Protein AF-A0AAD6EIR2-F1 (afdb_monomer)

Secondary structure (DSSP, 8-state):
-HIIIIIHHHHHHHHHHHHHHHTT-----EEEEGGGTSPPTT--HHHHHHHHHHHHHTTTS-EEEE--BTTTT---S--SSSS-PBPHHHHHHHHH-

pLDDT: mean 70.21, std 14.11, range [44.19, 93.25]

Radius of gyration: 15.15 Å; Cα contacts (8 Å, |Δi|>4): 107; chains: 1; bounding box: 35×32×38 Å

Nearest PDB structures (foldseek):
  8g9v-assembly4_H  TM=7.194E-01  e=2.116E-03  Homo sapiens
  8g9v-assembly1_A  TM=7.365E-01  e=3.340E-03  Homo sapiens
  8g9v-assembly2_C  TM=7.030E-01  e=7.800E-03  Homo sapiens
  8g9v-assembly2_D  TM=6.750E-01  e=4.940E-03  Homo sapiens
  6ze0-assembly1_B  TM=6.713E-01  e=1.821E-02  Comamonas sp. 26

InterPro domains:
  IPR002347 Short-chain dehydrogenase/reductase SDR [PF00106] (1-66)
  IPR036291 NAD(P)-binding domain superfamily [SSF51735] (1-68)

Mean predicted aligned error: 9.45 Å

Foldseek 3Di:
DLCVLPVVLVVVCVVCVVVCVVVVHDADEREAEPLLVPPDPPPHVRVVSSVNSCVVCVVPHDYDYDYAAPPPDVDDDCPDVRDDNDYPVNSVVVVVD

Solvent-accessible surface area (backbone atoms only — n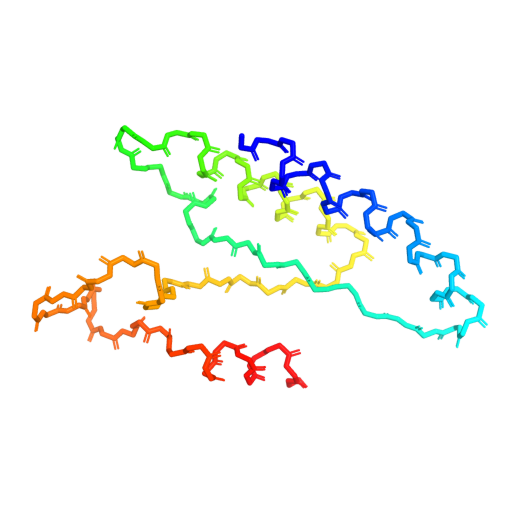ot comparable to full-atom values): 5921 Å² total; per-residue (Å²): 105,52,61,63,54,35,47,45,54,50,52,54,51,61,66,50,44,60,58,24,58,74,66,72,52,78,84,59,77,52,90,21,44,58,44,37,80,47,80,52,89,99,43,62,66,58,20,54,24,25,30,47,40,46,66,66,46,58,81,81,42,64,78,49,82,40,64,60,59,59,88,82,70,81,82,72,96,72,64,58,102,85,61,74,62,39,49,72,66,60,52,49,49,68,74,72,110

Organism: NCBI:txid40994

Structure (mmCIF, N/CA/C/O backbone):
data_AF-A0AAD6EIR2-F1
#
_entry.id   AF-A0AAD6EIR2-F1
#
loop_
_atom_site.group_PDB
_atom_site.id
_atom_site.type_symbol
_atom_site.label_atom_id
_atom_site.label_alt_id
_atom_site.label_comp_id
_atom_site.label_asym_id
_atom_site.label_entity_id
_atom_site.label_seq_id
_atom_site.pdbx_PDB_ins_code
_atom_site.C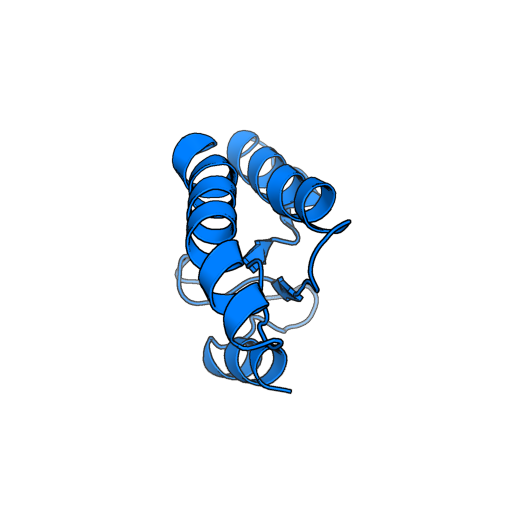artn_x
_atom_site.Cartn_y
_atom_site.Cartn_z
_atom_site.occupancy
_atom_site.B_iso_or_equiv
_atom_site.auth_seq_id
_atom_site.auth_comp_id
_atom_site.auth_asym_id
_atom_site.auth_atom_id
_atom_site.pdbx_PDB_model_num
ATOM 1 N N . MET A 1 1 ? 4.151 9.954 -11.096 1.00 78.56 1 MET A N 1
ATOM 2 C CA . MET A 1 1 ? 4.133 8.645 -10.396 1.00 78.56 1 MET A CA 1
ATOM 3 C C . MET A 1 1 ? 3.975 8.789 -8.883 1.00 78.56 1 MET A C 1
ATOM 5 O O . MET A 1 1 ? 3.195 8.046 -8.310 1.00 78.56 1 MET A O 1
ATOM 9 N N . PHE A 1 2 ? 4.647 9.751 -8.237 1.00 83.94 2 PHE A N 1
ATOM 10 C CA . PHE A 1 2 ? 4.518 9.987 -6.789 1.00 83.94 2 PHE A CA 1
ATOM 11 C C . PHE A 1 2 ? 3.110 10.405 -6.339 1.00 83.94 2 PHE A C 1
ATOM 13 O O . PHE A 1 2 ? 2.633 9.927 -5.318 1.00 83.94 2 PHE A O 1
ATOM 20 N N . GLU A 1 3 ? 2.419 11.241 -7.113 1.00 86.12 3 GLU A N 1
ATOM 21 C CA . GLU A 1 3 ? 1.044 11.659 -6.801 1.00 86.12 3 GLU A CA 1
ATOM 22 C C . GLU A 1 3 ? 0.084 10.465 -6.714 1.00 86.12 3 GLU A C 1
ATOM 24 O O . GLU A 1 3 ? -0.653 10.330 -5.745 1.00 86.12 3 GLU A O 1
ATOM 29 N N . VAL A 1 4 ? 0.153 9.554 -7.686 1.00 85.12 4 VAL A N 1
ATOM 30 C CA . VAL A 1 4 ? -0.729 8.382 -7.746 1.00 85.12 4 VAL A CA 1
ATOM 31 C C . VAL A 1 4 ? -0.303 7.319 -6.738 1.00 85.12 4 VAL A C 1
ATOM 33 O O . VAL A 1 4 ? -1.103 6.890 -5.920 1.00 85.12 4 VAL A O 1
ATOM 36 N N . ASN A 1 5 ? 0.966 6.916 -6.755 1.00 82.44 5 ASN A N 1
ATOM 37 C CA . ASN A 1 5 ? 1.404 5.799 -5.926 1.00 82.44 5 ASN A CA 1
ATOM 38 C C . ASN A 1 5 ? 1.520 6.202 -4.454 1.00 82.44 5 ASN A C 1
ATOM 40 O O . ASN A 1 5 ? 1.213 5.394 -3.599 1.00 82.44 5 ASN A O 1
ATOM 44 N N . THR A 1 6 ? 1.921 7.434 -4.133 1.00 82.94 6 THR A N 1
ATOM 45 C CA . THR A 1 6 ? 2.158 7.847 -2.740 1.00 82.94 6 THR A CA 1
ATOM 46 C C . THR A 1 6 ? 1.029 8.707 -2.184 1.00 82.94 6 THR A C 1
ATOM 48 O O . THR A 1 6 ? 0.500 8.402 -1.117 1.00 82.94 6 THR A O 1
ATOM 51 N N . LEU A 1 7 ? 0.666 9.802 -2.864 1.00 87.19 7 LEU A N 1
ATOM 52 C CA . LEU A 1 7 ? -0.300 10.752 -2.303 1.00 87.19 7 LEU A CA 1
ATOM 53 C C . LEU A 1 7 ? -1.725 10.195 -2.324 1.00 87.19 7 LEU A C 1
ATOM 55 O O . LEU A 1 7 ? -2.427 10.359 -1.334 1.00 87.19 7 LEU A O 1
ATOM 59 N N . ALA A 1 8 ? -2.146 9.489 -3.376 1.00 87.38 8 ALA A N 1
ATOM 60 C CA . ALA A 1 8 ? -3.493 8.913 -3.417 1.00 87.38 8 ALA A CA 1
ATOM 61 C C . ALA A 1 8 ? -3.728 7.901 -2.281 1.00 87.38 8 ALA A C 1
ATOM 63 O O . ALA A 1 8 ? -4.776 7.940 -1.645 1.00 87.38 8 ALA A O 1
ATOM 64 N N . HIS A 1 9 ? -2.733 7.063 -1.961 1.00 84.12 9 HIS A N 1
ATOM 65 C CA . HIS A 1 9 ? -2.794 6.153 -0.808 1.00 84.12 9 HIS A CA 1
ATO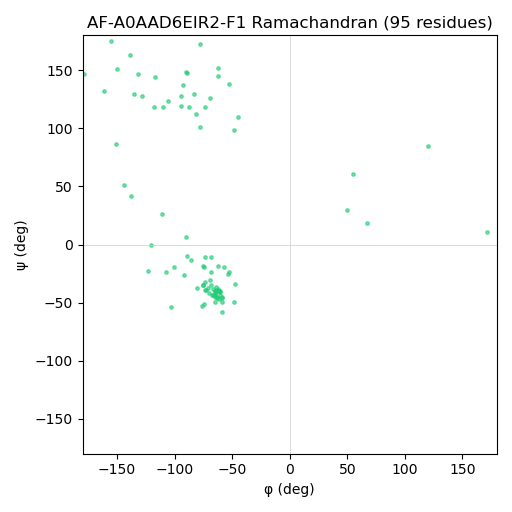M 66 C C . HIS A 1 9 ? -2.955 6.912 0.515 1.00 84.12 9 HIS A C 1
ATOM 68 O O . HIS A 1 9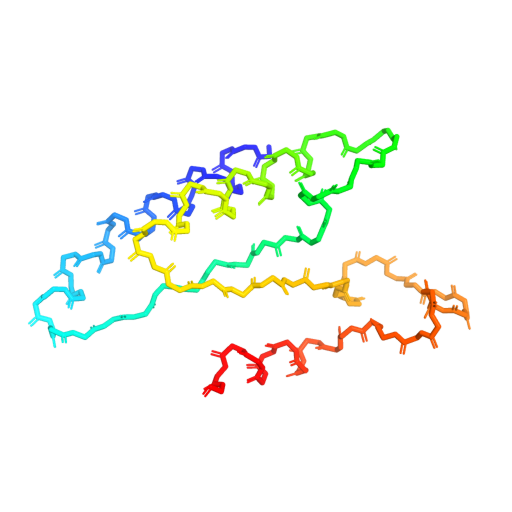 ? -3.714 6.491 1.384 1.00 84.12 9 HIS A O 1
ATOM 74 N N . TYR A 1 10 ? -2.259 8.042 0.665 1.00 85.06 10 TYR A N 1
ATOM 75 C CA . TYR A 1 10 ? -2.375 8.891 1.848 1.00 85.06 10 TYR A CA 1
ATOM 76 C C . TYR A 1 10 ? -3.778 9.499 1.977 1.00 85.06 10 TYR A C 1
ATOM 78 O O . TYR A 1 10 ? -4.387 9.391 3.038 1.00 85.06 10 TYR A O 1
ATOM 86 N N . TRP A 1 11 ? -4.303 10.093 0.903 1.00 89.31 11 TRP A N 1
ATOM 87 C CA . TRP A 1 11 ? -5.622 10.728 0.919 1.00 89.31 11 TRP A CA 1
ATOM 88 C C . TRP A 1 11 ? -6.744 9.715 1.155 1.00 89.31 11 TRP A C 1
ATOM 90 O O . TRP A 1 11 ? 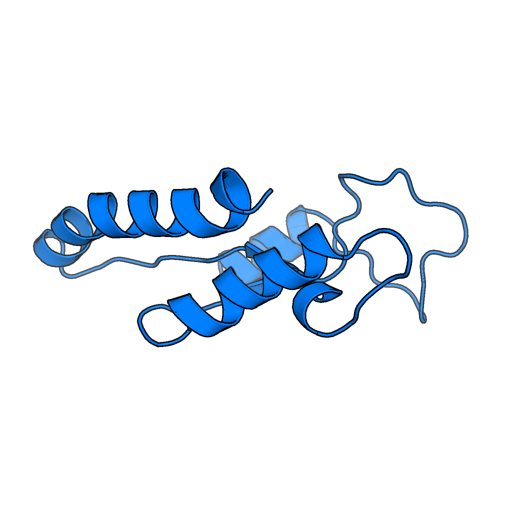-7.568 9.930 2.037 1.00 89.31 11 TRP A O 1
ATOM 100 N N . LEU A 1 12 ? -6.717 8.570 0.465 1.00 87.31 12 LEU A N 1
ATOM 101 C CA . LEU A 1 12 ? -7.709 7.503 0.645 1.00 87.31 12 LEU A CA 1
ATOM 102 C C . LEU A 1 12 ? -7.713 6.948 2.071 1.00 87.31 12 LEU A C 1
ATOM 104 O O . LEU A 1 12 ? -8.777 6.752 2.660 1.00 87.31 12 LEU A O 1
ATOM 108 N N . ALA A 1 13 ? -6.530 6.714 2.645 1.00 85.19 13 ALA A N 1
ATOM 109 C CA . ALA A 1 13 ? -6.424 6.264 4.026 1.00 85.19 13 ALA A CA 1
ATOM 110 C C . ALA A 1 13 ? -6.944 7.328 5.002 1.00 85.19 13 ALA A C 1
ATOM 112 O O . ALA A 1 13 ? -7.622 6.984 5.964 1.00 85.19 13 ALA A O 1
ATOM 113 N N . GLN A 1 14 ? -6.658 8.610 4.754 1.00 87.62 14 GLN A N 1
ATOM 114 C CA . GLN A 1 14 ? -7.123 9.709 5.599 1.00 87.62 14 GLN A CA 1
ATOM 115 C C . GLN A 1 14 ? -8.652 9.846 5.575 1.00 87.62 14 GLN A C 1
ATOM 117 O O . GLN A 1 14 ? -9.252 10.041 6.629 1.00 87.62 14 GLN A O 1
ATOM 122 N N . GLU A 1 15 ? -9.278 9.740 4.404 1.00 90.56 15 GLU A N 1
ATOM 123 C CA . GLU A 1 15 ? -10.735 9.841 4.255 1.00 90.56 15 GLU A CA 1
ATOM 124 C C . GLU A 1 15 ? -11.453 8.652 4.902 1.00 90.56 15 GLU A C 1
ATOM 126 O O . GLU A 1 15 ? -12.408 8.838 5.653 1.00 90.56 15 GLU A O 1
ATOM 131 N N . SER A 1 16 ? -10.938 7.439 4.691 1.00 85.75 16 SER A N 1
ATOM 132 C CA . SER A 1 16 ? -11.563 6.211 5.203 1.00 85.75 16 SER A CA 1
ATOM 133 C C . SER A 1 16 ? -11.353 6.009 6.710 1.00 85.75 16 SER A C 1
ATOM 135 O O . SER A 1 16 ? -12.073 5.237 7.341 1.00 85.75 16 SER A O 1
ATOM 137 N N . LEU A 1 17 ? -10.366 6.683 7.314 1.00 86.44 17 LEU A N 1
ATOM 138 C CA . LEU A 1 17 ? -9.992 6.484 8.718 1.00 86.44 17 LEU A CA 1
ATOM 139 C C . LEU A 1 17 ? -11.136 6.804 9.683 1.00 86.44 17 LEU A C 1
ATOM 141 O O . LEU A 1 17 ? -11.328 6.079 10.656 1.00 86.44 17 LEU A O 1
ATOM 145 N N . THR A 1 18 ? -11.887 7.874 9.427 1.00 86.75 18 THR A N 1
ATOM 146 C CA . THR A 1 18 ? -12.994 8.284 10.302 1.00 86.75 18 THR A CA 1
ATOM 147 C C . THR A 1 18 ? -14.063 7.195 10.372 1.00 86.75 18 THR A C 1
ATOM 149 O O . THR A 1 18 ? -14.447 6.788 11.465 1.00 86.75 18 THR A O 1
ATOM 152 N N . GLU A 1 19 ? -14.463 6.647 9.224 1.00 91.06 19 GLU A N 1
ATOM 153 C CA . GLU A 1 19 ? -15.465 5.577 9.148 1.00 91.06 19 GLU A CA 1
ATOM 154 C C . GLU A 1 19 ? -14.973 4.281 9.812 1.00 91.06 19 GLU A C 1
ATOM 156 O O . GLU A 1 19 ? -15.719 3.625 10.539 1.00 91.06 19 GLU A O 1
ATOM 161 N N . MET A 1 20 ? -13.693 3.933 9.632 1.00 89.06 20 MET A N 1
ATOM 162 C CA . MET A 1 20 ? -13.087 2.761 10.280 1.00 89.06 20 MET A CA 1
ATOM 163 C C . MET A 1 20 ? -13.054 2.889 11.810 1.00 89.06 20 MET A C 1
ATOM 165 O O . MET A 1 20 ? -13.235 1.897 12.520 1.00 89.06 20 MET A O 1
ATOM 169 N N . LEU A 1 21 ? -12.825 4.101 12.328 1.00 88.38 21 LEU A N 1
ATOM 170 C CA . LEU A 1 21 ? -12.850 4.383 13.765 1.00 88.38 21 LEU A CA 1
ATOM 171 C C . LEU A 1 21 ? -14.272 4.305 14.330 1.00 88.38 21 LEU A C 1
ATOM 173 O O . LEU A 1 21 ? -14.462 3.725 15.397 1.00 88.38 21 LEU A O 1
ATOM 177 N N . GLU A 1 22 ? -15.266 4.839 13.618 1.00 93.25 22 GLU A N 1
ATOM 178 C CA . GLU A 1 22 ? -16.679 4.764 14.014 1.00 93.25 22 GLU A CA 1
ATOM 179 C C . GLU A 1 22 ? -17.197 3.321 14.035 1.00 93.25 22 GLU A C 1
ATOM 181 O O . GLU A 1 22 ? -17.890 2.919 14.971 1.00 93.25 22 GLU A O 1
ATOM 186 N N . ALA A 1 23 ? -16.811 2.516 13.044 1.00 91.19 23 ALA A N 1
ATOM 187 C CA . ALA A 1 23 ? -17.127 1.091 12.989 1.00 91.19 23 ALA A CA 1
ATOM 188 C C . ALA A 1 23 ? -16.311 0.247 13.989 1.00 91.19 23 ALA A C 1
ATOM 190 O O . ALA A 1 23 ? -16.600 -0.938 14.167 1.00 91.19 23 ALA A O 1
ATOM 191 N N . ASN A 1 24 ? -15.283 0.831 14.624 1.00 90.12 24 ASN A N 1
ATOM 192 C CA . ASN A 1 24 ? -14.274 0.138 15.433 1.00 90.12 24 ASN A CA 1
ATOM 193 C C . ASN A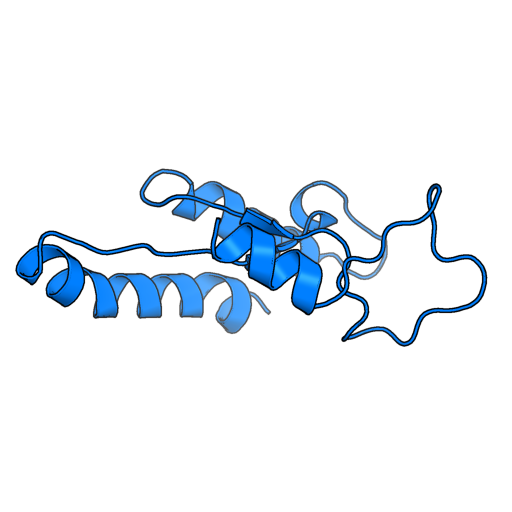 1 24 ? -13.655 -1.078 14.706 1.00 90.12 24 ASN A C 1
ATOM 195 O O . ASN A 1 24 ? -13.283 -2.080 15.321 1.00 90.12 24 ASN A O 1
ATOM 199 N N . TYR A 1 25 ? -13.595 -1.007 13.376 1.00 84.75 25 TYR A N 1
ATOM 200 C CA . TYR A 1 25 ? -13.110 -2.067 12.505 1.00 84.75 25 TYR A CA 1
ATOM 201 C C . TYR A 1 25 ? -12.744 -1.494 11.135 1.00 84.75 25 TYR A C 1
ATOM 203 O O . TYR A 1 25 ? -13.524 -0.776 10.514 1.00 84.75 25 TYR A O 1
ATOM 211 N N . GLY A 1 26 ? -11.564 -1.854 10.639 1.00 80.31 26 GLY A N 1
ATOM 212 C CA . GLY A 1 26 ? -11.108 -1.453 9.317 1.00 80.31 26 GLY A CA 1
ATOM 213 C C . GLY A 1 26 ? -9.743 -2.035 8.991 1.00 80.31 26 GLY A C 1
ATOM 214 O O . GLY A 1 26 ? -8.898 -2.206 9.870 1.00 80.31 26 GLY A O 1
ATOM 215 N N . VAL A 1 27 ? -9.530 -2.346 7.716 1.00 83.88 27 VAL A N 1
ATOM 216 C CA . VAL A 1 27 ? -8.249 -2.828 7.197 1.00 83.88 27 VAL A CA 1
ATOM 217 C C . VAL A 1 27 ? -7.885 -1.969 5.996 1.00 83.88 27 VAL A C 1
ATOM 219 O O . VAL A 1 27 ? -8.676 -1.825 5.067 1.00 83.88 27 VAL A O 1
ATOM 222 N N . VAL A 1 28 ? -6.677 -1.410 6.004 1.00 82.69 28 VAL A N 1
ATOM 223 C CA . VAL A 1 28 ? -6.081 -0.777 4.823 1.00 82.69 28 VAL A CA 1
ATOM 224 C C . VAL A 1 28 ? -5.006 -1.716 4.311 1.00 82.69 28 VAL A C 1
ATOM 226 O O . VAL A 1 28 ? -4.089 -2.058 5.055 1.00 82.69 28 VAL A O 1
ATOM 229 N N . VAL A 1 29 ? -5.115 -2.116 3.046 1.00 79.81 29 VAL A N 1
ATOM 230 C CA . VAL A 1 29 ? -4.112 -2.945 2.374 1.00 79.81 29 VAL A CA 1
ATOM 231 C C . VAL A 1 29 ? -3.411 -2.101 1.325 1.00 79.81 29 VAL A C 1
ATOM 233 O O . VAL A 1 29 ? -4.024 -1.634 0.367 1.00 79.81 29 VAL A O 1
ATOM 236 N N . ASN A 1 30 ? -2.104 -1.923 1.491 1.00 76.62 30 ASN A N 1
ATOM 237 C CA . ASN A 1 30 ? -1.287 -1.234 0.503 1.00 76.62 30 ASN A CA 1
ATOM 238 C C . ASN A 1 30 ? -0.637 -2.224 -0.447 1.00 76.62 30 ASN A C 1
ATOM 240 O O . ASN A 1 30 ? 0.199 -3.027 -0.037 1.00 76.62 30 ASN A O 1
ATOM 244 N N . ALA A 1 31 ? -0.961 -2.099 -1.729 1.00 76.94 31 ALA A N 1
ATOM 245 C CA . ALA A 1 31 ? -0.271 -2.797 -2.798 1.00 76.94 31 ALA A CA 1
ATOM 246 C C . ALA A 1 31 ? 1.068 -2.105 -3.104 1.00 76.94 31 ALA A C 1
ATOM 248 O O . ALA A 1 31 ? 1.110 -1.082 -3.787 1.00 76.94 31 ALA A O 1
ATOM 249 N N . ALA A 1 32 ? 2.173 -2.663 -2.608 1.00 74.31 32 ALA A N 1
ATOM 250 C CA . ALA A 1 32 ? 3.523 -2.195 -2.923 1.00 74.31 32 ALA A CA 1
ATOM 251 C C . ALA A 1 32 ? 4.324 -3.275 -3.659 1.00 74.31 32 ALA A C 1
ATOM 253 O O . ALA A 1 32 ? 4.196 -4.463 -3.374 1.00 74.31 32 ALA A O 1
ATOM 254 N N . SER A 1 33 ? 5.177 -2.861 -4.597 1.00 74.12 33 SER A N 1
ATOM 255 C CA . SER A 1 33 ? 5.976 -3.784 -5.407 1.00 74.12 33 SER A CA 1
ATOM 256 C C . SER A 1 33 ? 7.323 -4.121 -4.764 1.00 74.12 33 SER A C 1
ATOM 258 O O . SER A 1 33 ? 7.977 -3.252 -4.179 1.00 74.12 33 SER A O 1
ATOM 260 N N . LEU A 1 34 ? 7.813 -5.346 -4.995 1.00 70.75 34 LEU A N 1
ATOM 261 C CA . LEU A 1 34 ? 9.193 -5.751 -4.685 1.00 70.75 34 LEU A CA 1
ATOM 262 C C . LEU A 1 34 ? 10.251 -4.820 -5.310 1.00 70.75 34 LEU A C 1
ATOM 264 O O . LEU A 1 34 ? 11.338 -4.671 -4.754 1.00 70.75 34 LEU A O 1
ATOM 268 N N . ALA A 1 35 ? 9.924 -4.124 -6.405 1.00 71.12 35 ALA A N 1
ATOM 269 C CA . ALA A 1 35 ? 10.783 -3.092 -6.985 1.00 71.12 35 ALA A CA 1
ATOM 270 C C . ALA A 1 35 ? 11.123 -1.967 -5.987 1.00 71.12 35 ALA A C 1
ATOM 272 O O . ALA A 1 35 ? 12.127 -1.295 -6.153 1.00 71.12 35 ALA A O 1
ATOM 273 N N . GLY A 1 36 ? 10.370 -1.773 -4.898 1.00 67.81 36 GLY A N 1
ATOM 274 C CA . GLY A 1 36 ? 10.776 -0.861 -3.822 1.00 67.81 36 GLY A CA 1
ATOM 275 C C . GLY A 1 36 ? 12.081 -1.260 -3.112 1.00 67.81 36 GLY A C 1
ATOM 276 O O . GLY A 1 36 ? 12.702 -0.436 -2.443 1.00 67.81 36 GLY A O 1
ATOM 277 N N . TYR A 1 37 ? 12.518 -2.512 -3.244 1.00 69.38 37 TYR A N 1
ATOM 278 C CA . TYR A 1 37 ? 13.766 -3.020 -2.669 1.00 69.38 37 TYR A CA 1
ATOM 279 C C . TYR A 1 37 ? 14.914 -3.111 -3.670 1.00 69.38 37 TYR A C 1
ATOM 281 O O . TYR A 1 37 ? 16.069 -3.175 -3.253 1.00 69.38 37 TYR A O 1
ATOM 289 N N . THR A 1 38 ? 14.619 -3.117 -4.969 1.00 70.38 38 THR A N 1
ATOM 290 C CA . THR A 1 38 ? 15.614 -3.278 -6.030 1.00 70.38 38 THR A CA 1
ATOM 291 C C . THR A 1 38 ? 15.366 -2.266 -7.141 1.00 70.38 38 THR A C 1
ATOM 293 O O . THR A 1 38 ? 14.262 -2.130 -7.658 1.00 70.38 38 THR A O 1
ATOM 296 N N . VAL A 1 39 ? 16.403 -1.531 -7.540 1.00 66.44 39 VAL A N 1
ATOM 297 C CA . VAL A 1 39 ? 16.278 -0.530 -8.607 1.00 66.44 39 VAL A CA 1
ATOM 298 C C . VAL A 1 39 ? 16.679 -1.155 -9.940 1.00 66.44 39 VAL A C 1
ATOM 300 O O . VAL A 1 39 ? 17.765 -1.718 -10.065 1.00 66.44 39 VAL A O 1
ATOM 303 N N . ARG A 1 40 ? 15.815 -1.031 -10.955 1.00 68.50 40 ARG A N 1
ATOM 304 C CA . ARG A 1 40 ? 16.152 -1.321 -12.356 1.00 68.50 40 ARG A CA 1
ATOM 305 C C . ARG A 1 40 ? 16.627 -0.031 -13.034 1.00 68.50 40 ARG A C 1
ATOM 307 O O . ARG A 1 40 ? 16.006 1.020 -12.865 1.00 68.50 40 ARG A O 1
ATOM 314 N N . LEU A 1 41 ? 17.689 -0.118 -13.838 1.00 65.50 41 LEU A N 1
ATOM 315 C CA . LEU A 1 41 ? 18.109 0.972 -14.728 1.00 65.50 41 LEU A CA 1
ATOM 316 C C . LEU A 1 41 ? 16.928 1.428 -15.607 1.00 65.50 41 LEU A C 1
ATOM 318 O O . LEU A 1 41 ? 16.175 0.598 -16.114 1.00 65.50 41 LEU A O 1
ATOM 322 N N . ASN A 1 42 ? 16.778 2.744 -15.776 1.00 73.19 42 ASN A N 1
ATOM 323 C CA . ASN A 1 42 ? 15.691 3.389 -16.528 1.00 73.19 42 ASN A CA 1
ATOM 324 C C . ASN A 1 42 ? 14.272 3.256 -15.928 1.00 73.19 42 ASN A C 1
ATOM 326 O O . ASN A 1 42 ? 13.280 3.467 -16.620 1.00 73.19 42 ASN A O 1
ATOM 330 N N . MET A 1 43 ? 14.149 2.917 -14.641 1.00 75.00 43 MET A N 1
ATOM 331 C CA . MET A 1 43 ? 12.851 2.852 -13.963 1.00 75.00 43 MET A CA 1
ATOM 332 C C . MET A 1 43 ? 12.975 3.321 -12.512 1.00 75.00 43 MET A C 1
ATOM 334 O O . MET A 1 43 ? 12.589 2.590 -11.623 1.00 75.00 43 MET A O 1
ATOM 338 N N . VAL A 1 44 ? 13.565 4.491 -12.240 1.00 80.06 44 VAL A N 1
ATOM 339 C CA . VAL A 1 44 ? 13.885 4.943 -10.862 1.00 80.06 44 VAL A CA 1
ATOM 340 C C . VAL A 1 44 ? 12.650 5.427 -10.091 1.00 80.06 44 VAL A C 1
ATOM 342 O O . VAL A 1 44 ? 12.527 5.178 -8.889 1.00 80.06 44 VAL A O 1
ATOM 345 N N . ASP A 1 45 ? 11.692 6.053 -10.772 1.00 80.19 45 ASP A N 1
ATOM 346 C CA . ASP A 1 45 ? 10.526 6.658 -10.115 1.00 80.19 45 ASP A CA 1
ATOM 347 C C . ASP A 1 45 ? 9.555 5.615 -9.526 1.00 80.19 45 ASP A C 1
ATOM 349 O O . ASP A 1 45 ? 8.928 5.843 -8.487 1.00 80.19 45 ASP A O 1
ATOM 353 N N . TYR A 1 46 ? 9.461 4.428 -10.133 1.00 81.50 46 TYR A N 1
ATOM 354 C CA . TYR A 1 46 ? 8.555 3.356 -9.695 1.00 81.50 46 TYR A CA 1
ATOM 355 C C . TYR A 1 46 ? 9.000 2.618 -8.419 1.00 81.50 46 TYR A C 1
ATOM 357 O O . TYR A 1 46 ? 8.206 2.546 -7.477 1.00 81.50 46 TYR A O 1
ATOM 365 N N . PRO A 1 47 ? 10.249 2.123 -8.313 1.00 79.06 47 PRO A N 1
ATOM 366 C CA . PRO A 1 47 ? 10.872 1.666 -7.077 1.00 79.06 47 PRO A CA 1
ATOM 367 C C . PRO A 1 47 ? 10.702 2.666 -5.945 1.00 79.06 47 PRO A C 1
ATOM 369 O O . PRO A 1 47 ? 10.252 2.310 -4.861 1.00 79.06 47 PRO A O 1
ATOM 372 N N . THR A 1 48 ? 11.017 3.934 -6.209 1.00 78.75 48 THR A N 1
ATOM 373 C CA . THR A 1 48 ? 11.057 4.969 -5.174 1.00 78.75 48 THR A CA 1
ATOM 374 C C . THR A 1 48 ? 9.668 5.221 -4.593 1.00 78.75 48 THR A C 1
ATOM 376 O O . THR A 1 48 ? 9.503 5.291 -3.375 1.00 78.75 48 THR A O 1
ATOM 379 N N . THR A 1 49 ? 8.643 5.274 -5.445 1.00 81.12 49 THR A N 1
ATOM 380 C CA . THR A 1 49 ? 7.250 5.443 -5.005 1.00 81.12 49 THR A CA 1
ATOM 381 C C . THR A 1 49 ? 6.679 4.183 -4.347 1.00 81.12 49 THR A C 1
ATOM 383 O O . THR A 1 49 ? 6.050 4.290 -3.298 1.00 81.12 49 THR A O 1
ATOM 386 N N . SER A 1 50 ? 6.986 2.985 -4.859 1.00 78.56 50 SER A N 1
ATOM 387 C CA . SER A 1 50 ? 6.608 1.705 -4.224 1.00 78.56 50 SER A CA 1
ATOM 388 C C . SER A 1 50 ? 7.223 1.552 -2.828 1.00 78.56 50 SER A C 1
ATOM 390 O O . SER A 1 50 ? 6.567 1.099 -1.889 1.00 78.56 50 SER A O 1
ATOM 392 N N . LYS A 1 51 ? 8.485 1.969 -2.663 1.00 75.81 51 LYS A N 1
ATOM 393 C CA . LYS A 1 51 ? 9.177 1.971 -1.371 1.00 75.81 51 LYS A CA 1
ATOM 394 C C . LYS A 1 51 ? 8.564 2.970 -0.396 1.00 75.81 51 LYS A C 1
ATOM 396 O O . LYS A 1 51 ? 8.477 2.664 0.792 1.00 75.81 51 LYS A O 1
ATOM 401 N N . ALA A 1 52 ? 8.148 4.140 -0.881 1.00 72.25 52 ALA A N 1
ATOM 402 C CA . ALA A 1 52 ? 7.523 5.171 -0.060 1.00 72.25 52 ALA A CA 1
ATOM 403 C C . ALA A 1 52 ? 6.198 4.688 0.549 1.00 72.25 52 ALA A C 1
ATOM 405 O O . ALA A 1 52 ? 6.010 4.829 1.757 1.00 72.25 52 ALA A O 1
ATOM 406 N N . VAL A 1 53 ? 5.334 4.058 -0.254 1.00 70.19 53 VAL A N 1
ATOM 407 C CA . VAL A 1 53 ? 4.080 3.440 0.214 1.00 70.19 53 VAL A CA 1
ATOM 408 C C . VAL A 1 53 ? 4.361 2.373 1.258 1.00 70.19 53 VAL A C 1
ATOM 410 O O . VAL A 1 53 ? 3.796 2.411 2.348 1.00 70.19 53 VAL A O 1
ATOM 413 N N . TYR A 1 54 ? 5.298 1.471 0.954 1.00 65.44 54 TYR A N 1
ATOM 414 C CA . TYR A 1 54 ? 5.662 0.398 1.864 1.00 65.44 54 TYR A CA 1
ATOM 415 C C . TYR A 1 54 ? 6.162 0.944 3.211 1.00 65.44 54 TYR A C 1
ATOM 417 O O . TYR A 1 54 ? 5.572 0.670 4.245 1.00 65.44 54 TYR A O 1
ATOM 425 N N . VAL A 1 55 ? 7.211 1.773 3.231 1.00 64.12 55 VAL A N 1
ATOM 426 C CA . VAL A 1 55 ? 7.858 2.223 4.482 1.00 64.12 55 VAL A CA 1
ATOM 427 C C . VAL A 1 55 ? 7.003 3.203 5.286 1.00 64.12 55 VAL A C 1
ATOM 429 O O . VAL A 1 55 ? 7.035 3.157 6.516 1.00 64.12 55 VAL A O 1
ATOM 432 N N . ARG A 1 56 ? 6.265 4.110 4.636 1.00 57.50 56 ARG A N 1
ATOM 433 C CA . ARG A 1 56 ? 5.545 5.181 5.341 1.00 57.50 56 ARG A CA 1
ATOM 434 C C . ARG A 1 56 ? 4.222 4.693 5.937 1.00 57.50 56 ARG A C 1
ATOM 436 O O . ARG A 1 56 ? 3.919 5.109 7.053 1.00 57.50 56 ARG A O 1
ATOM 443 N N . LEU A 1 57 ? 3.477 3.812 5.258 1.00 56.62 57 LEU A N 1
ATOM 444 C CA . LEU A 1 57 ? 2.2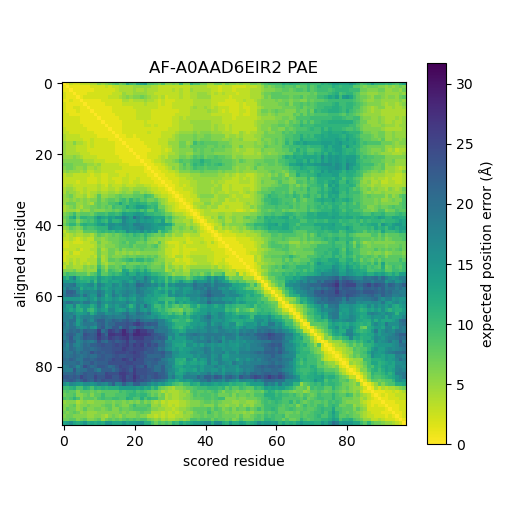15 3.264 5.794 1.00 56.62 57 LEU A CA 1
ATOM 445 C C . LEU A 1 57 ? 2.404 2.034 6.704 1.00 56.62 57 LEU A C 1
ATOM 447 O O . LEU A 1 57 ? 1.512 1.709 7.483 1.00 56.62 57 LEU A O 1
ATOM 451 N N . LEU A 1 58 ? 3.598 1.422 6.705 1.00 52.69 58 LEU A N 1
ATOM 452 C CA . LEU A 1 58 ? 4.012 0.314 7.591 1.00 52.69 58 LEU A CA 1
ATOM 453 C C . LEU A 1 58 ? 3.822 0.561 9.093 1.00 52.69 58 LEU A C 1
ATOM 455 O O . LEU A 1 58 ? 3.772 -0.395 9.861 1.00 52.69 58 LEU A O 1
ATOM 459 N N . ARG A 1 59 ? 3.778 1.819 9.542 1.00 45.66 59 ARG A N 1
ATOM 460 C CA . ARG A 1 59 ? 3.659 2.131 10.974 1.00 45.66 59 ARG A CA 1
ATOM 461 C C . ARG A 1 59 ? 2.220 2.239 11.477 1.00 45.66 59 ARG A C 1
ATOM 463 O O . ARG A 1 59 ? 2.050 2.307 12.689 1.00 45.66 59 ARG A O 1
ATOM 470 N N . SER A 1 60 ? 1.218 2.253 10.598 1.00 44.19 60 SER A N 1
ATOM 471 C CA . SER A 1 60 ? -0.188 2.434 10.991 1.00 44.19 60 SER A CA 1
ATOM 472 C C . SER A 1 60 ? -1.125 1.305 10.557 1.00 44.19 60 SER A C 1
ATOM 474 O O . SER A 1 60 ? -2.166 1.153 11.183 1.00 44.19 60 SER A O 1
ATOM 476 N N . THR A 1 61 ? -0.792 0.516 9.527 1.00 51.31 61 THR A N 1
ATOM 477 C CA . THR A 1 61 ? -1.714 -0.458 8.899 1.00 51.31 61 THR A CA 1
ATOM 478 C C . THR A 1 61 ? -0.956 -1.669 8.329 1.00 51.31 61 THR A C 1
ATOM 480 O O . THR A 1 61 ? 0.228 -1.563 8.005 1.00 51.31 61 THR A O 1
ATOM 483 N N . GLY A 1 62 ? -1.604 -2.842 8.277 1.00 50.38 62 GLY A N 1
ATOM 484 C CA . GLY A 1 62 ? -1.017 -4.084 7.749 1.00 50.38 62 GLY A CA 1
ATOM 485 C C . GLY A 1 62 ? -0.649 -3.971 6.263 1.00 50.38 62 GLY A C 1
ATOM 486 O O . GLY A 1 62 ? -1.249 -3.189 5.533 1.00 50.38 62 GLY A O 1
ATOM 487 N N . ASN A 1 63 ? 0.351 -4.729 5.801 1.00 52.09 63 ASN A N 1
ATOM 488 C CA . ASN A 1 63 ? 0.867 -4.598 4.434 1.00 52.09 63 ASN A CA 1
ATOM 489 C C . ASN A 1 63 ? 1.004 -5.929 3.709 1.00 52.09 63 ASN A C 1
ATOM 491 O O . ASN A 1 63 ? 1.425 -6.920 4.304 1.00 52.09 63 ASN A O 1
ATOM 495 N N . LEU A 1 64 ? 0.776 -5.882 2.392 1.00 52.00 64 LEU A N 1
ATOM 496 C CA . LEU A 1 64 ? 1.049 -6.977 1.474 1.00 52.00 64 LEU A CA 1
ATOM 497 C C . LEU A 1 64 ? 2.093 -6.537 0.438 1.00 52.00 64 LEU A C 1
ATOM 499 O O . LEU A 1 64 ? 1.893 -5.595 -0.331 1.00 52.00 64 LEU A O 1
ATOM 503 N N . LEU A 1 65 ? 3.238 -7.221 0.429 1.00 51.72 65 LEU A N 1
ATOM 504 C CA . LEU A 1 65 ? 4.250 -7.050 -0.609 1.00 51.72 65 LEU A CA 1
ATOM 505 C C . LEU A 1 65 ? 3.858 -7.875 -1.827 1.00 51.72 65 LEU A C 1
ATOM 507 O O . LEU A 1 65 ? 3.905 -9.101 -1.796 1.00 51.72 65 LEU A O 1
ATOM 511 N N . LEU A 1 66 ? 3.514 -7.194 -2.914 1.00 51.66 66 LEU A N 1
ATOM 512 C CA . LEU A 1 66 ? 3.175 -7.841 -4.169 1.00 51.66 66 LEU A CA 1
ATOM 513 C C . LEU A 1 66 ? 4.444 -8.061 -4.993 1.00 51.66 66 LEU A C 1
ATOM 515 O O . LEU A 1 66 ? 5.160 -7.124 -5.372 1.00 51.66 66 LEU A O 1
ATOM 519 N N . SER A 1 67 ? 4.734 -9.332 -5.264 1.00 51.16 67 SER A N 1
ATOM 520 C CA . SER A 1 67 ? 5.682 -9.717 -6.306 1.00 51.16 67 SER A CA 1
ATOM 521 C C . SER A 1 67 ? 5.012 -9.601 -7.686 1.00 51.16 67 SER A C 1
ATOM 523 O O . SER A 1 67 ? 3.835 -9.263 -7.801 1.00 51.16 67 SER A O 1
ATOM 525 N N . TRP A 1 68 ? 5.795 -9.780 -8.748 1.00 49.88 68 TRP A N 1
ATOM 526 C CA . TRP A 1 68 ? 5.424 -9.540 -10.143 1.00 49.88 68 TRP A CA 1
ATOM 527 C C . TRP A 1 68 ? 4.032 -10.089 -10.527 1.00 49.88 68 TRP A C 1
ATOM 529 O O . TRP A 1 68 ? 3.836 -11.297 -10.647 1.00 49.88 68 TRP A O 1
ATOM 539 N N . LEU A 1 69 ? 3.082 -9.176 -10.766 1.00 47.66 69 LEU A N 1
ATOM 540 C CA . LEU A 1 69 ? 1.758 -9.469 -11.317 1.00 47.66 69 LEU A CA 1
ATOM 541 C C . LEU A 1 69 ? 1.831 -9.564 -12.846 1.00 47.66 69 LEU A C 1
ATOM 543 O O . LEU A 1 69 ? 2.327 -8.657 -13.520 1.00 47.66 69 LEU A O 1
ATOM 547 N N . ARG A 1 70 ? 1.293 -10.653 -13.405 1.00 45.44 70 ARG A N 1
ATOM 548 C CA . ARG A 1 70 ? 1.329 -10.953 -14.852 1.00 45.44 70 ARG A CA 1
ATOM 549 C C . ARG A 1 70 ? 0.480 -10.001 -15.712 1.00 45.44 70 ARG A C 1
ATOM 551 O O . ARG A 1 70 ? 0.597 -10.006 -16.933 1.00 45.44 70 ARG A O 1
ATOM 558 N N . THR A 1 71 ? -0.350 -9.166 -15.089 1.00 48.81 71 THR A N 1
ATOM 559 C CA . THR A 1 71 ? -1.392 -8.350 -15.731 1.00 48.81 71 THR A CA 1
ATOM 560 C C . THR A 1 71 ? -0.894 -7.132 -16.510 1.00 48.81 71 THR A C 1
ATOM 562 O O . THR A 1 71 ? -1.635 -6.641 -17.353 1.00 48.81 71 THR A O 1
ATOM 565 N N . ILE A 1 72 ? 0.329 -6.637 -16.278 1.00 49.56 72 ILE A N 1
ATOM 566 C CA . ILE A 1 72 ? 0.765 -5.338 -16.840 1.00 49.56 72 ILE A CA 1
ATOM 567 C C . ILE A 1 72 ? 1.794 -5.470 -17.979 1.00 49.56 72 ILE A C 1
ATOM 569 O O . ILE A 1 72 ? 1.894 -4.563 -18.799 1.00 49.56 72 ILE A O 1
ATOM 573 N N . MET A 1 73 ? 2.556 -6.570 -18.075 1.00 51.03 73 MET A N 1
ATOM 574 C CA . MET A 1 73 ? 3.782 -6.586 -18.902 1.00 51.03 73 MET A CA 1
ATOM 575 C C . MET A 1 73 ? 3.860 -7.604 -20.051 1.00 51.03 73 MET A C 1
ATOM 577 O O . MET A 1 73 ? 4.861 -7.581 -20.757 1.00 51.03 73 MET A O 1
ATOM 581 N N . GLY A 1 74 ? 2.858 -8.462 -20.289 1.00 53.06 74 GLY A N 1
ATOM 582 C CA . GLY A 1 74 ? 2.868 -9.369 -21.454 1.00 53.06 74 GLY A CA 1
ATOM 583 C C . GLY A 1 74 ? 4.123 -10.256 -21.541 1.00 53.06 74 GLY A C 1
ATOM 584 O O . GLY A 1 74 ? 4.894 -10.157 -22.491 1.00 53.06 74 GLY A O 1
ATOM 585 N N . LEU A 1 75 ? 4.356 -11.087 -20.523 1.00 57.38 75 LEU A N 1
ATOM 586 C CA . LEU A 1 75 ? 5.613 -11.829 -20.359 1.00 57.38 75 LEU A CA 1
ATOM 587 C C . LEU A 1 75 ? 5.612 -13.221 -21.040 1.00 57.38 75 LEU A C 1
ATOM 589 O O . LEU A 1 75 ? 4.565 -13.869 -21.158 1.00 57.38 75 LEU A O 1
ATOM 593 N N . THR A 1 76 ? 6.793 -13.654 -21.511 1.00 50.81 76 THR A N 1
ATOM 594 C CA . THR A 1 76 ? 7.079 -14.894 -22.272 1.00 50.81 76 THR A CA 1
ATOM 595 C C . THR A 1 76 ? 8.555 -15.319 -22.088 1.00 50.81 76 THR A C 1
ATOM 597 O O . THR A 1 76 ? 9.361 -14.501 -21.645 1.00 50.81 76 THR A O 1
ATOM 600 N N . PRO A 1 77 ? 9.004 -16.480 -22.614 1.00 50.69 77 PRO A N 1
ATOM 601 C CA . PRO A 1 77 ? 8.455 -17.835 -22.470 1.00 50.69 77 PRO A CA 1
ATOM 602 C C . PRO A 1 77 ? 9.020 -18.637 -21.278 1.00 50.69 77 PRO A C 1
ATOM 604 O O . PRO A 1 77 ? 8.690 -19.807 -21.135 1.00 50.69 77 PRO A O 1
ATOM 607 N N . GLU A 1 78 ? 9.835 -18.049 -20.404 1.00 52.47 78 GLU A N 1
ATOM 608 C CA . GLU A 1 78 ? 10.450 -18.758 -19.265 1.00 52.47 78 GLU A CA 1
ATOM 609 C C . GLU A 1 78 ? 10.415 -17.900 -17.992 1.00 52.47 78 GLU A C 1
ATOM 611 O O . GLU A 1 78 ? 11.406 -17.802 -17.275 1.00 52.47 78 GLU A O 1
ATOM 616 N N . ASP A 1 79 ? 9.297 -17.214 -17.736 1.00 58.81 79 ASP A N 1
ATOM 617 C CA . ASP A 1 79 ? 9.146 -16.198 -16.683 1.00 58.81 79 ASP A CA 1
ATOM 618 C C . ASP A 1 79 ? 9.662 -16.661 -15.308 1.00 58.81 79 ASP A C 1
ATOM 620 O O . ASP A 1 79 ? 8.988 -17.362 -14.561 1.00 58.81 79 ASP A O 1
ATOM 624 N N . THR A 1 80 ? 10.882 -16.275 -14.941 1.00 58.69 80 THR A N 1
ATOM 625 C CA . THR A 1 80 ? 11.578 -16.797 -13.756 1.00 58.69 80 THR A CA 1
ATOM 626 C C . THR A 1 80 ? 12.309 -15.673 -13.006 1.00 58.69 80 THR A C 1
ATOM 628 O O . THR A 1 80 ? 12.424 -14.548 -13.480 1.00 58.69 80 THR A O 1
ATOM 631 N N . TRP A 1 81 ? 12.704 -15.875 -11.745 1.00 50.59 81 TRP A N 1
ATOM 632 C CA . TRP A 1 81 ? 13.954 -16.592 -11.446 1.00 50.59 81 TRP A CA 1
ATOM 633 C C . TRP A 1 81 ? 13.779 -17.981 -10.794 1.00 50.59 81 TRP A C 1
ATOM 635 O O . TRP A 1 81 ? 14.640 -18.389 -10.038 1.00 50.59 81 TRP A O 1
ATOM 645 N N . PHE A 1 82 ? 12.640 -18.653 -11.019 1.00 51.28 82 PHE A N 1
ATOM 646 C CA . PHE A 1 82 ? 12.448 -20.109 -11.293 1.00 51.28 82 PHE A CA 1
ATOM 647 C C . PHE A 1 82 ? 10.950 -20.511 -11.272 1.00 51.28 82 PHE A C 1
ATOM 649 O O . PHE A 1 82 ? 10.626 -21.684 -11.415 1.00 51.28 82 PHE A O 1
ATOM 656 N N . ASN A 1 83 ? 10.069 -19.492 -11.240 1.00 57.16 83 ASN A N 1
ATOM 657 C CA . ASN A 1 83 ? 8.735 -19.403 -11.868 1.00 57.16 83 ASN A CA 1
ATOM 658 C C . ASN A 1 83 ? 7.594 -19.177 -10.862 1.00 57.16 83 ASN A C 1
ATOM 660 O O . ASN A 1 83 ? 6.934 -20.113 -10.428 1.00 57.16 83 ASN A O 1
ATOM 664 N N . ALA A 1 84 ? 7.346 -17.916 -10.505 1.00 52.62 84 ALA A N 1
ATOM 665 C CA . ALA A 1 84 ? 6.054 -17.510 -9.957 1.00 52.62 84 ALA A CA 1
ATOM 666 C C . ALA A 1 84 ? 5.797 -16.046 -10.323 1.00 52.62 84 ALA A C 1
ATOM 668 O O . ALA A 1 84 ? 6.117 -15.124 -9.571 1.00 52.62 84 ALA A O 1
ATOM 669 N N . LEU A 1 85 ? 5.225 -15.835 -11.506 1.00 55.72 85 LEU A N 1
ATOM 670 C CA . LEU A 1 85 ? 4.345 -14.690 -11.685 1.00 55.72 85 LEU A CA 1
ATOM 671 C C . LEU A 1 85 ? 3.056 -15.030 -10.950 1.00 55.72 85 LEU A C 1
ATOM 673 O O . LEU A 1 85 ? 2.406 -16.023 -11.279 1.00 55.72 85 LEU A O 1
ATOM 677 N N . LEU A 1 86 ? 2.708 -14.241 -9.937 1.00 59.47 86 LEU A N 1
ATOM 678 C CA . LEU A 1 86 ? 1.436 -14.442 -9.269 1.00 59.47 86 LEU A CA 1
ATOM 679 C C . LEU A 1 86 ? 0.335 -14.040 -10.248 1.00 59.47 86 LEU A C 1
ATOM 681 O O . LEU A 1 86 ? 0.333 -12.951 -10.836 1.00 59.47 86 LEU A O 1
ATOM 685 N N . HIS A 1 87 ? -0.588 -14.967 -10.445 1.00 68.62 87 HIS A N 1
ATOM 686 C CA . HIS A 1 87 ? -1.859 -14.678 -11.070 1.00 68.62 87 HIS A CA 1
ATOM 687 C C . HIS A 1 87 ? -2.617 -13.670 -10.186 1.00 68.62 87 HIS A C 1
ATOM 689 O O . HIS A 1 87 ? -2.468 -13.724 -8.960 1.00 68.62 87 HIS A O 1
ATOM 695 N N . PRO A 1 88 ? -3.388 -12.729 -10.761 1.00 69.44 88 PRO A N 1
ATOM 696 C CA . PRO A 1 88 ? -4.212 -11.804 -9.980 1.00 69.44 88 PRO A CA 1
ATOM 697 C C . PRO A 1 88 ? -5.036 -12.506 -8.896 1.00 69.44 88 PRO A C 1
ATOM 699 O O . PRO A 1 88 ? -5.185 -11.980 -7.799 1.00 69.44 88 PRO A O 1
ATOM 702 N N . GLU A 1 89 ? -5.484 -13.726 -9.180 1.00 73.56 89 GLU A N 1
ATOM 703 C CA . GLU A 1 89 ? -6.208 -14.608 -8.273 1.00 73.56 89 GLU A CA 1
ATOM 704 C C . GLU A 1 89 ? -5.360 -15.009 -7.054 1.00 73.56 89 GLU A C 1
ATOM 706 O O . GLU A 1 89 ? -5.824 -14.904 -5.925 1.00 73.56 89 GLU A O 1
ATOM 711 N N . ALA A 1 90 ? -4.091 -15.379 -7.253 1.00 70.62 90 ALA A N 1
ATOM 712 C CA . ALA A 1 90 ? -3.185 -15.753 -6.164 1.00 70.62 90 ALA A CA 1
ATOM 713 C C . ALA A 1 90 ? -2.830 -14.556 -5.267 1.00 70.62 90 ALA A C 1
ATOM 715 O O . ALA A 1 90 ? -2.697 -14.696 -4.055 1.00 70.62 90 ALA A O 1
ATOM 716 N N . VAL A 1 91 ? -2.706 -13.359 -5.851 1.00 69.94 91 VAL A N 1
ATOM 717 C CA . VAL A 1 91 ? -2.549 -12.124 -5.069 1.00 69.94 91 VAL A CA 1
ATOM 718 C C . VAL A 1 91 ? -3.817 -11.809 -4.281 1.00 69.94 91 VAL A C 1
ATOM 720 O O . VAL A 1 91 ? -3.725 -11.443 -3.114 1.00 69.94 91 VAL A O 1
ATOM 723 N N . ALA A 1 92 ? -4.989 -11.952 -4.900 1.00 75.19 92 ALA A N 1
ATOM 724 C CA . ALA A 1 92 ? -6.262 -11.702 -4.238 1.00 75.19 92 ALA A CA 1
ATOM 725 C C . ALA A 1 92 ? -6.478 -12.649 -3.049 1.00 75.19 92 ALA 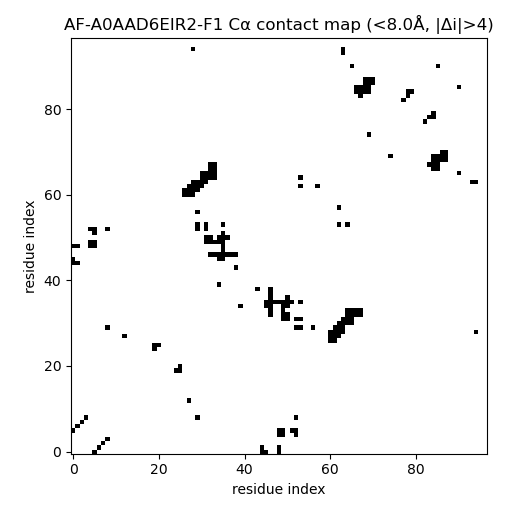A C 1
ATOM 727 O O . ALA A 1 92 ? -6.942 -12.205 -2.004 1.00 75.19 92 ALA A O 1
ATOM 728 N N . GLU A 1 93 ? -6.081 -13.919 -3.166 1.00 76.06 93 GLU A N 1
ATOM 729 C CA . GLU A 1 93 ? -6.104 -14.858 -2.042 1.00 76.06 93 GLU A CA 1
ATOM 730 C C . GLU A 1 93 ? -5.255 -14.373 -0.862 1.00 76.06 93 GLU A C 1
ATOM 732 O O . GLU A 1 93 ? -5.727 -14.403 0.268 1.00 76.06 93 GLU A O 1
ATOM 737 N N . GLU A 1 94 ? -4.037 -13.883 -1.096 1.00 72.75 94 GLU A N 1
ATOM 738 C CA . GLU A 1 94 ? -3.182 -13.354 -0.021 1.00 72.75 94 GLU A CA 1
ATOM 739 C C . GLU A 1 94 ? -3.703 -12.045 0.591 1.00 72.75 94 GLU A C 1
ATOM 741 O O . GLU A 1 94 ? -3.380 -11.734 1.732 1.00 72.75 94 GLU A O 1
ATOM 746 N N . VAL A 1 95 ? -4.511 -11.270 -0.139 1.00 72.62 95 VAL A N 1
ATOM 747 C CA . VAL A 1 95 ? -5.194 -10.085 0.414 1.00 72.62 95 VAL A CA 1
ATOM 748 C C . VAL A 1 95 ? -6.352 -10.486 1.333 1.00 72.62 95 VAL A C 1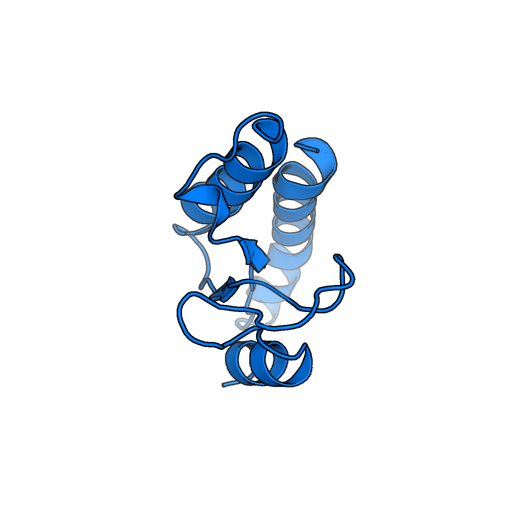
ATOM 750 O O . VAL A 1 95 ? -6.666 -9.753 2.268 1.00 72.62 95 VAL A O 1
ATOM 753 N N . VAL A 1 96 ? -7.016 -11.608 1.041 1.00 77.12 96 VAL A N 1
ATOM 754 C CA . VAL A 1 96 ? -8.239 -12.052 1.733 1.00 77.12 96 VAL A CA 1
ATOM 755 C C . VAL A 1 96 ? -7.954 -12.974 2.927 1.00 77.12 96 VAL A C 1
ATOM 757 O O . VAL A 1 96 ? -8.787 -13.039 3.830 1.00 77.12 96 VAL A O 1
ATOM 760 N N . LYS A 1 97 ? -6.825 -13.695 2.923 1.00 63.09 97 LYS A N 1
ATOM 761 C CA . LYS A 1 97 ? -6.390 -14.594 4.011 1.00 63.09 97 LYS A CA 1
ATOM 762 C C . LYS A 1 97 ? -6.164 -13.862 5.333 1.00 63.09 97 LYS A C 1
ATOM 764 O O . LYS A 1 97 ? -6.559 -14.453 6.364 1.00 63.09 97 LYS A O 1
#

Sequence (97 aa):
MFEVNTLAHYWLAQESLTEMLEANYGVVVNAASLAGYTVRLNMVDYPTTSKAVYVRLLRSTGNLLLSWLRTIMGLTPEDTWFNALLHPEAVAEEVVK